Protein AF-A0A7D7A2U0-F1 (afdb_monomer)

Secondary structure (DSSP, 8-state):
-EEETTEEE-EEEEEEEEE-TTTS-EEEEEEEEESSSPPPPPPSS-EEEE--TTS--EEEEEEEE-TTS-EEEEEESS-SS--------

Mean predicted aligned error: 6.89 Å

Structure (mmCIF, N/CA/C/O backbone):
data_AF-A0A7D7A2U0-F1
#
_entry.id   AF-A0A7D7A2U0-F1
#
loop_
_atom_site.group_PDB
_atom_site.id
_atom_site.type_symbol
_atom_site.label_atom_id
_atom_site.label_alt_id
_atom_site.label_comp_id
_atom_site.label_asym_id
_atom_site.label_entity_id
_atom_site.label_seq_id
_atom_site.pdbx_PDB_ins_code
_atom_site.Cartn_x
_atom_site.Cartn_y
_atom_site.Cartn_z
_atom_site.occupancy
_atom_site.B_iso_or_equiv
_atom_site.auth_seq_id
_atom_site.auth_comp_id
_atom_site.auth_asym_id
_atom_site.auth_atom_id
_atom_site.pdbx_PDB_model_num
ATOM 1 N N . MET A 1 1 ? -7.459 -9.442 -1.882 1.00 86.38 1 MET A N 1
ATOM 2 C CA . MET A 1 1 ? -7.419 -9.658 -0.427 1.00 86.38 1 MET A CA 1
ATOM 3 C C . MET A 1 1 ? -6.385 -8.728 0.163 1.00 86.38 1 MET A C 1
ATOM 5 O O . MET A 1 1 ? -5.280 -8.651 -0.365 1.00 86.38 1 MET A O 1
ATOM 9 N N . LEU A 1 2 ? -6.777 -7.980 1.184 1.00 88.69 2 LEU A N 1
ATOM 10 C CA . LEU A 1 2 ? -5.895 -7.124 1.958 1.00 88.69 2 LEU A CA 1
ATOM 11 C C . LEU A 1 2 ? -5.631 -7.818 3.289 1.00 88.69 2 LEU A C 1
ATOM 13 O O . LEU A 1 2 ? -6.575 -8.085 4.027 1.00 88.69 2 LEU A O 1
ATOM 17 N N . ASP A 1 3 ? -4.368 -8.103 3.557 1.00 89.44 3 ASP A N 1
ATOM 18 C CA . ASP A 1 3 ? -3.887 -8.631 4.825 1.00 89.44 3 ASP A CA 1
ATOM 19 C C . ASP A 1 3 ? -3.283 -7.476 5.629 1.00 89.44 3 ASP A C 1
ATOM 21 O O . ASP A 1 3 ? -2.341 -6.801 5.202 1.00 89.44 3 ASP A O 1
ATOM 25 N N . ALA A 1 4 ? -3.902 -7.193 6.766 1.00 86.31 4 ALA A N 1
ATOM 26 C CA . ALA A 1 4 ? -3.443 -6.238 7.755 1.00 86.31 4 ALA A CA 1
ATOM 27 C C . ALA A 1 4 ? -3.185 -6.994 9.065 1.00 86.31 4 ALA A C 1
ATOM 29 O O . ALA A 1 4 ? -3.804 -8.030 9.308 1.00 86.31 4 ALA A O 1
ATOM 30 N N . PRO A 1 5 ? -2.29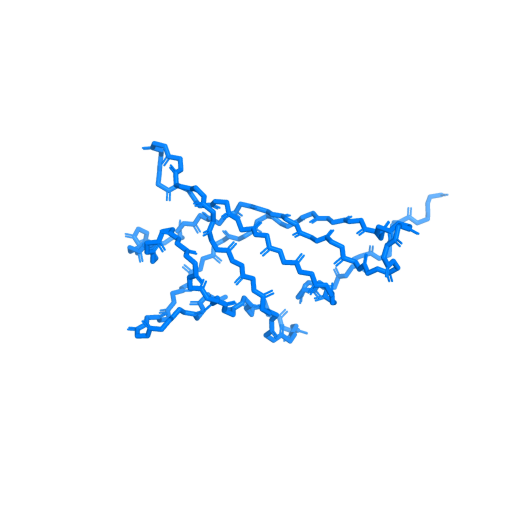5 -6.502 9.943 1.00 82.00 5 PRO A N 1
ATOM 31 C CA . PRO A 1 5 ? -1.985 -7.192 11.191 1.00 82.00 5 PRO A CA 1
ATOM 32 C C . PRO A 1 5 ? -3.256 -7.448 12.019 1.00 82.00 5 PRO A C 1
ATOM 34 O O . PRO A 1 5 ? -3.832 -6.526 12.593 1.00 82.00 5 PRO A O 1
ATOM 37 N N . GLY A 1 6 ? -3.679 -8.715 12.072 1.00 80.19 6 GLY A N 1
ATOM 38 C CA . GLY A 1 6 ? -4.872 -9.165 12.794 1.00 80.19 6 GLY A CA 1
ATOM 39 C C . GLY A 1 6 ? -6.189 -9.135 12.008 1.00 80.19 6 GLY A C 1
ATOM 40 O O . GLY A 1 6 ? -7.224 -9.411 12.610 1.00 80.19 6 GLY A O 1
ATOM 41 N N . CYS A 1 7 ? -6.185 -8.817 10.706 1.00 83.44 7 CYS A N 1
ATOM 42 C CA . CYS A 1 7 ? -7.397 -8.796 9.885 1.00 83.44 7 CYS A CA 1
ATOM 43 C C . CYS A 1 7 ? -7.113 -9.045 8.391 1.00 83.44 7 CYS A C 1
ATOM 45 O O . CYS A 1 7 ? -6.353 -8.308 7.764 1.00 83.44 7 CYS A O 1
ATOM 47 N N . GLU A 1 8 ? -7.795 -10.031 7.804 1.00 87.25 8 GLU A N 1
ATOM 48 C CA . GLU A 1 8 ? -7.789 -10.303 6.362 1.00 87.25 8 GLU A CA 1
ATOM 49 C C . GLU A 1 8 ? -9.159 -9.977 5.767 1.00 87.25 8 GLU A C 1
ATOM 51 O O . GLU A 1 8 ? -10.180 -10.521 6.191 1.00 87.25 8 GLU A O 1
ATOM 56 N N . VAL A 1 9 ? -9.195 -9.087 4.771 1.00 88.31 9 VAL A N 1
ATOM 57 C CA . VAL A 1 9 ? -10.455 -8.577 4.210 1.00 88.31 9 VAL A CA 1
ATOM 58 C C . VAL A 1 9 ? -10.457 -8.645 2.685 1.00 88.31 9 VAL A C 1
ATOM 60 O O . VAL A 1 9 ? -9.469 -8.336 2.005 1.00 88.31 9 VAL A O 1
ATOM 63 N N . LEU A 1 10 ? -11.598 -9.036 2.115 1.00 88.94 10 LEU A N 1
ATOM 64 C CA . LEU A 1 10 ? -11.839 -8.926 0.681 1.00 88.94 10 LEU A CA 1
ATOM 65 C C . LEU A 1 10 ? -12.194 -7.485 0.322 1.00 88.94 10 LEU A C 1
ATOM 67 O O . LEU A 1 10 ? -13.131 -6.888 0.846 1.00 88.94 10 LEU A O 1
ATOM 71 N N . VAL A 1 11 ? -11.399 -6.926 -0.582 1.00 88.75 11 VAL A N 1
ATOM 72 C CA . VAL A 1 11 ? -11.473 -5.522 -0.964 1.00 88.75 11 VAL A CA 1
ATOM 73 C C . VAL A 1 11 ? -11.356 -5.392 -2.472 1.00 88.75 11 VAL A C 1
ATOM 75 O O . VAL A 1 11 ? -10.625 -6.149 -3.120 1.00 88.75 11 VAL A O 1
ATOM 78 N N . ALA A 1 12 ? -12.045 -4.398 -3.015 1.00 89.00 12 ALA A N 1
ATOM 79 C CA . ALA A 1 12 ? -11.879 -3.955 -4.383 1.00 89.00 12 ALA A CA 1
ATOM 80 C C . ALA A 1 12 ? -10.777 -2.896 -4.408 1.00 89.00 12 ALA A C 1
ATOM 82 O O . ALA A 1 1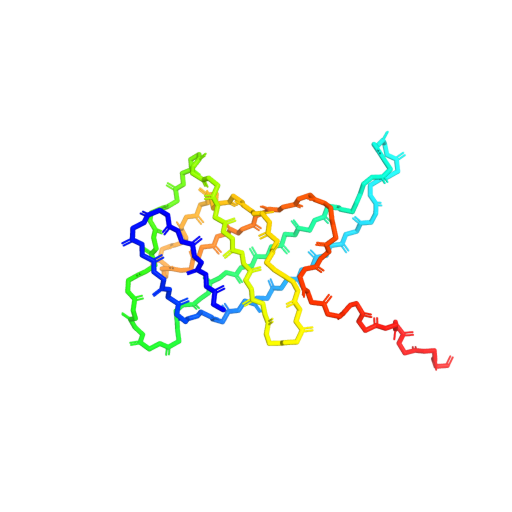2 ? -10.811 -1.933 -3.646 1.00 89.00 12 ALA A O 1
ATOM 83 N N . VAL A 1 13 ? -9.786 -3.067 -5.279 1.00 87.31 13 VAL A N 1
ATOM 84 C CA . VAL A 1 13 ? -8.672 -2.124 -5.402 1.00 87.31 13 VAL A CA 1
ATOM 85 C C . VAL A 1 13 ? -8.576 -1.593 -6.818 1.00 87.31 13 VAL A C 1
ATOM 87 O O . VAL A 1 13 ? -8.688 -2.341 -7.786 1.00 87.31 13 VAL A O 1
ATOM 90 N N . ARG A 1 14 ? -8.336 -0.289 -6.938 1.00 87.81 14 ARG A N 1
ATOM 91 C CA . ARG A 1 14 ? -7.939 0.352 -8.193 1.00 87.81 14 ARG A CA 1
ATOM 92 C C . ARG A 1 14 ? -6.523 0.858 -8.035 1.00 87.81 14 ARG A C 1
ATOM 94 O O . ARG A 1 14 ? -6.295 1.826 -7.312 1.00 87.81 14 ARG A O 1
ATOM 101 N N . LEU A 1 15 ? -5.593 0.175 -8.687 1.00 86.69 15 LEU A N 1
ATOM 102 C CA . LEU A 1 15 ? -4.166 0.446 -8.605 1.00 86.69 15 LEU A CA 1
ATOM 103 C C . LEU A 1 15 ? -3.685 1.103 -9.895 1.00 86.69 15 LEU A C 1
ATOM 105 O O . LEU A 1 15 ? -4.127 0.759 -10.986 1.00 86.69 15 LEU A O 1
ATOM 109 N N . ASN A 1 16 ? -2.771 2.047 -9.743 1.00 86.88 16 ASN A N 1
ATOM 110 C CA . ASN A 1 16 ? -2.018 2.695 -10.803 1.00 86.88 16 ASN A CA 1
ATOM 111 C C . ASN A 1 16 ? -0.558 2.752 -10.359 1.00 86.88 16 ASN A C 1
ATOM 113 O O . ASN A 1 16 ? -0.256 2.645 -9.173 1.00 86.88 16 ASN A O 1
ATOM 117 N N . GLY A 1 17 ? 0.370 2.928 -11.285 1.00 86.88 17 GLY A N 1
ATOM 118 C CA . GLY A 1 17 ? 1.767 3.088 -10.917 1.00 86.88 17 GLY A CA 1
ATOM 119 C C . GLY A 1 17 ? 2.627 3.512 -12.085 1.00 86.88 17 GLY A C 1
ATOM 120 O O . GLY A 1 17 ? 2.194 3.477 -13.236 1.00 86.88 17 GLY A O 1
ATOM 121 N N . HIS A 1 18 ? 3.843 3.926 -11.763 1.00 86.81 18 HIS A N 1
ATOM 122 C CA . HIS A 1 18 ? 4.864 4.301 -12.726 1.00 86.81 18 HIS A CA 1
ATOM 123 C C . HIS A 1 18 ? 6.247 3.851 -12.253 1.00 86.81 18 HIS A C 1
ATOM 125 O O . HIS A 1 18 ? 6.474 3.622 -11.066 1.00 86.81 18 HIS A O 1
ATOM 131 N N . LEU A 1 19 ? 7.184 3.714 -13.189 1.00 85.38 19 LEU A N 1
ATOM 132 C CA . LEU A 1 19 ? 8.590 3.566 -12.840 1.00 85.38 19 LEU A CA 1
ATOM 133 C C . LEU A 1 19 ? 9.134 4.948 -12.479 1.00 85.38 19 LEU A C 1
ATOM 135 O O . LEU A 1 19 ? 9.127 5.842 -13.325 1.00 85.38 19 LEU A O 1
ATOM 139 N N . ASP A 1 20 ? 9.577 5.116 -11.240 1.00 84.44 20 ASP A N 1
ATOM 140 C CA . ASP A 1 20 ? 10.217 6.346 -10.804 1.00 84.44 20 ASP A CA 1
ATOM 141 C C . ASP A 1 20 ? 11.681 6.341 -11.298 1.00 84.44 20 ASP A C 1
ATOM 143 O O . ASP A 1 20 ? 12.452 5.434 -10.964 1.00 84.44 20 ASP A O 1
ATOM 147 N N . PRO A 1 21 ? 12.087 7.305 -12.146 1.00 82.56 21 PRO A N 1
ATOM 148 C CA . PRO A 1 21 ? 13.442 7.359 -12.689 1.00 82.56 21 PRO A CA 1
ATOM 149 C C . PRO A 1 21 ? 14.489 7.814 -11.661 1.00 82.56 21 PRO A C 1
ATOM 151 O O . PRO A 1 21 ? 15.682 7.687 -11.928 1.00 82.56 21 PRO A O 1
ATOM 154 N N . ILE A 1 22 ? 14.069 8.361 -10.516 1.00 84.38 22 ILE A N 1
ATOM 155 C CA . ILE A 1 22 ? 14.955 8.881 -9.470 1.00 84.38 22 ILE A CA 1
ATOM 156 C C . ILE A 1 22 ? 15.571 7.725 -8.683 1.00 84.38 22 ILE A C 1
ATOM 158 O O . ILE A 1 22 ? 16.777 7.721 -8.438 1.00 84.38 22 ILE A O 1
ATOM 162 N N . ASP A 1 23 ? 14.758 6.743 -8.292 1.00 86.00 23 ASP A N 1
ATOM 163 C CA . ASP A 1 23 ? 15.210 5.589 -7.507 1.00 86.00 23 ASP A CA 1
ATOM 164 C C . ASP A 1 23 ? 15.218 4.267 -8.295 1.00 86.00 23 ASP A C 1
ATOM 166 O O . ASP A 1 23 ? 15.720 3.254 -7.798 1.00 86.00 23 ASP A O 1
ATOM 170 N N . GLY A 1 24 ? 14.700 4.275 -9.529 1.00 85.75 24 GLY A N 1
ATOM 171 C CA . GLY A 1 24 ? 14.627 3.111 -10.408 1.00 85.75 24 GLY A CA 1
ATOM 172 C C . GLY A 1 24 ? 13.613 2.061 -9.952 1.00 85.75 24 GLY A C 1
ATOM 173 O O . GLY A 1 24 ? 13.701 0.905 -10.375 1.00 85.75 24 GLY A O 1
ATOM 174 N N . ARG A 1 25 ? 12.678 2.417 -9.063 1.00 86.81 25 ARG A N 1
ATOM 175 C CA . ARG A 1 25 ? 11.674 1.498 -8.516 1.00 86.81 25 ARG A CA 1
ATOM 176 C C . ARG A 1 25 ? 10.303 1.805 -9.088 1.00 86.81 25 ARG A C 1
ATOM 178 O O . ARG A 1 25 ? 9.996 2.919 -9.492 1.00 86.81 25 ARG A O 1
ATOM 185 N N . PHE A 1 26 ? 9.448 0.792 -9.133 1.00 85.88 26 PHE A N 1
ATOM 186 C CA . PHE A 1 26 ? 8.067 0.989 -9.550 1.00 85.88 26 PHE A CA 1
ATOM 187 C C . PHE A 1 26 ? 7.255 1.489 -8.356 1.00 85.88 26 PHE A C 1
ATOM 189 O O . PHE A 1 26 ? 7.079 0.770 -7.375 1.00 85.88 26 PHE A O 1
ATOM 196 N N . HIS A 1 27 ? 6.803 2.735 -8.409 1.00 89.56 27 HIS A N 1
ATOM 197 C CA . HIS A 1 27 ? 5.941 3.319 -7.389 1.00 89.56 27 HIS A CA 1
ATOM 198 C C . HIS A 1 27 ? 4.506 3.150 -7.839 1.00 89.56 27 HIS A C 1
ATOM 200 O O . HIS A 1 27 ? 4.113 3.596 -8.919 1.00 89.56 27 HIS A O 1
ATOM 206 N N . TRP A 1 28 ? 3.715 2.488 -7.009 1.00 90.00 28 TRP A N 1
ATOM 207 C CA . TRP A 1 28 ? 2.311 2.256 -7.275 1.00 90.00 28 TRP A CA 1
ATOM 208 C C . TRP A 1 28 ? 1.462 2.811 -6.143 1.00 90.00 28 TRP A C 1
ATOM 210 O O . TRP A 1 28 ? 1.853 2.887 -4.980 1.00 90.00 28 TRP A O 1
ATOM 220 N N . TYR A 1 29 ? 0.271 3.247 -6.501 1.00 90.75 29 TYR A N 1
ATOM 221 C CA . TYR A 1 29 ? -0.692 3.823 -5.591 1.00 90.75 29 TYR A CA 1
ATOM 222 C C . TYR A 1 29 ? -2.091 3.499 -6.077 1.00 90.75 29 TYR A C 1
ATOM 224 O O . TYR A 1 29 ? -2.337 3.222 -7.249 1.00 90.75 29 TYR A O 1
ATOM 232 N N . GLY A 1 30 ? -3.046 3.547 -5.170 1.00 90.44 30 GLY A N 1
ATOM 233 C CA . GLY A 1 30 ? -4.407 3.237 -5.524 1.00 90.44 30 GLY A CA 1
ATOM 234 C C . GLY A 1 30 ? -5.391 3.570 -4.439 1.00 90.44 30 GLY A C 1
ATOM 235 O O . GLY A 1 30 ? -5.060 4.175 -3.416 1.00 90.44 30 GLY A O 1
ATOM 236 N N . ARG A 1 31 ? -6.621 3.151 -4.698 1.00 91.44 31 ARG A N 1
ATOM 237 C CA . ARG A 1 31 ? -7.725 3.266 -3.761 1.00 91.44 31 ARG A CA 1
ATOM 238 C C . ARG A 1 31 ? -8.298 1.886 -3.478 1.00 91.44 31 ARG A C 1
ATOM 240 O O . ARG A 1 31 ? -8.392 1.060 -4.387 1.00 91.44 31 ARG A O 1
ATOM 247 N N . VAL A 1 32 ? -8.627 1.655 -2.219 1.00 90.19 32 VAL A N 1
ATOM 248 C CA . VAL A 1 32 ? -9.153 0.411 -1.673 1.00 90.19 32 VAL A CA 1
ATOM 249 C C . VAL A 1 32 ? -10.561 0.683 -1.167 1.00 90.19 32 VAL A C 1
ATOM 251 O O . VAL A 1 32 ? -10.754 1.558 -0.327 1.00 90.19 32 VAL A O 1
ATOM 254 N N . SER A 1 33 ? -11.516 -0.090 -1.661 1.00 89.25 33 SER A N 1
ATOM 255 C CA . SER A 1 33 ? -12.931 -0.021 -1.311 1.00 89.25 33 SER A CA 1
ATOM 256 C C . SER A 1 33 ? -13.379 -1.366 -0.746 1.00 89.25 33 SER A C 1
ATOM 258 O O . SER A 1 33 ? -12.968 -2.427 -1.225 1.00 89.25 33 SER A O 1
ATOM 260 N N . THR A 1 34 ? -14.232 -1.348 0.272 1.00 84.50 34 THR A N 1
ATOM 261 C CA . THR A 1 34 ? -14.832 -2.576 0.808 1.00 84.50 34 THR A CA 1
ATOM 262 C C . THR A 1 34 ? -15.887 -3.119 -0.158 1.00 84.50 34 THR A C 1
ATOM 264 O O . THR A 1 34 ? -16.631 -2.343 -0.753 1.00 84.50 34 THR A O 1
ATOM 267 N N . THR A 1 35 ? -15.924 -4.438 -0.371 1.00 77.44 35 THR A N 1
ATOM 268 C CA . THR A 1 35 ? -16.881 -5.061 -1.314 1.00 77.44 35 THR A CA 1
ATOM 269 C C . THR A 1 35 ? -18.182 -5.479 -0.624 1.00 77.44 35 THR A C 1
ATOM 271 O O . THR A 1 35 ? -19.250 -5.319 -1.204 1.00 77.44 35 THR A O 1
ATOM 274 N N . ASP A 1 36 ? -18.110 -5.911 0.637 1.00 74.19 36 ASP A N 1
ATOM 275 C CA . ASP A 1 36 ? -19.249 -6.471 1.386 1.00 74.19 36 ASP A CA 1
ATOM 276 C C . ASP A 1 36 ? -19.616 -5.646 2.633 1.00 74.19 36 ASP A C 1
ATOM 278 O O . ASP A 1 36 ? -20.208 -6.151 3.583 1.00 74.19 36 ASP A O 1
ATOM 282 N N . GLY A 1 37 ? -19.215 -4.370 2.678 1.00 67.31 37 GLY A N 1
ATOM 283 C CA . GLY A 1 37 ? -19.387 -3.536 3.875 1.00 67.31 37 GLY A CA 1
ATOM 284 C C . GLY A 1 37 ? -18.506 -3.968 5.052 1.00 67.31 37 GLY A C 1
ATOM 285 O O . GLY A 1 37 ? -18.707 -3.508 6.173 1.00 67.31 37 GLY A O 1
ATOM 286 N N . ALA A 1 38 ? -17.523 -4.836 4.799 1.00 75.75 38 ALA A N 1
ATOM 287 C CA . ALA A 1 38 ? -16.502 -5.209 5.762 1.00 75.75 38 ALA A CA 1
ATOM 288 C C . ALA A 1 38 ? -15.710 -3.975 6.214 1.00 75.75 38 ALA A C 1
ATOM 290 O O . ALA A 1 38 ? -15.412 -3.087 5.404 1.00 75.75 38 ALA A O 1
ATOM 291 N N . GLU A 1 39 ? -15.358 -3.940 7.496 1.00 77.94 39 GLU A N 1
ATOM 292 C CA . GLU 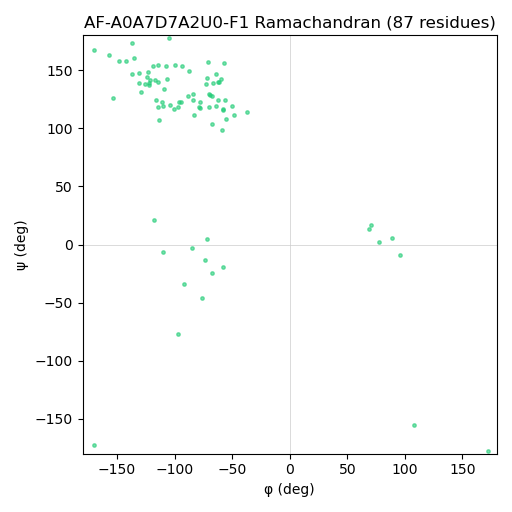A 1 39 ? -14.572 -2.854 8.060 1.00 77.94 39 GLU A CA 1
ATOM 293 C C . GLU A 1 39 ? -13.145 -2.925 7.519 1.00 77.94 39 GLU A C 1
ATOM 295 O O . GLU A 1 39 ? -12.425 -3.912 7.679 1.00 77.94 39 GLU A O 1
ATOM 300 N N . LEU A 1 40 ? -12.752 -1.871 6.814 1.00 83.50 40 LEU A N 1
ATOM 301 C CA . LEU A 1 40 ? -11.390 -1.735 6.337 1.00 83.50 40 LEU A CA 1
ATOM 302 C C . LEU A 1 40 ? -10.468 -1.429 7.535 1.00 83.50 40 LEU A C 1
ATOM 304 O O . LEU A 1 40 ? -10.851 -0.640 8.405 1.00 83.50 40 LEU A O 1
ATOM 308 N N . PRO A 1 41 ? -9.233 -1.956 7.563 1.00 85.50 41 PRO A N 1
ATOM 309 C CA . PRO A 1 41 ? -8.274 -1.657 8.628 1.00 85.50 41 PRO A CA 1
ATOM 310 C C . PRO A 1 41 ? -8.009 -0.151 8.739 1.00 85.50 41 PRO A C 1
ATOM 312 O O . PRO A 1 41 ? -8.217 0.602 7.785 1.00 85.50 41 PRO A O 1
ATOM 315 N N . GLU A 1 42 ? -7.572 0.319 9.904 1.00 82.88 42 GLU A N 1
ATOM 316 C CA . GLU A 1 42 ? -7.293 1.744 10.080 1.00 82.88 42 GLU A CA 1
ATOM 317 C C . GLU A 1 42 ? -6.104 2.209 9.220 1.00 82.88 42 GLU A C 1
ATOM 319 O O . GLU A 1 42 ? -5.104 1.491 9.106 1.00 82.88 42 GLU A O 1
ATOM 324 N N . PRO A 1 43 ? -6.191 3.405 8.603 1.00 83.38 43 PRO A N 1
ATOM 325 C CA . PRO A 1 43 ? -5.043 4.010 7.945 1.00 83.38 43 PRO A CA 1
ATOM 326 C C . PRO A 1 43 ? -3.938 4.277 8.971 1.00 83.38 43 PRO A C 1
ATOM 328 O O . PRO A 1 43 ? -4.201 4.724 10.088 1.00 83.38 43 PRO A O 1
ATOM 331 N N . GLY A 1 44 ? -2.684 4.030 8.603 1.00 74.44 44 GLY A N 1
ATOM 332 C CA . GLY A 1 44 ? -1.579 4.210 9.533 1.00 74.44 44 GLY A CA 1
ATOM 333 C C . GLY A 1 44 ? -0.250 3.705 8.997 1.00 74.44 44 GLY A C 1
ATOM 334 O O . GLY A 1 44 ? -0.135 3.201 7.885 1.00 74.44 44 GLY A O 1
ATOM 335 N N . ARG A 1 45 ? 0.792 3.799 9.828 1.00 66.44 45 ARG A N 1
ATOM 336 C CA . ARG A 1 45 ? 2.155 3.358 9.471 1.00 66.44 45 ARG A CA 1
ATOM 337 C C . ARG A 1 45 ? 2.319 1.832 9.406 1.00 66.44 45 ARG A C 1
ATOM 339 O O . ARG A 1 45 ? 3.440 1.356 9.248 1.00 66.44 45 ARG A O 1
ATOM 346 N N . GLY A 1 46 ? 1.236 1.074 9.570 1.00 77.06 46 GLY A N 1
ATOM 347 C CA . GLY A 1 46 ? 1.246 -0.376 9.446 1.00 77.06 46 GLY A CA 1
ATOM 348 C C . GLY A 1 46 ? 1.469 -0.788 7.995 1.00 77.06 46 GLY A C 1
ATOM 349 O O . GLY A 1 46 ? 0.773 -0.320 7.094 1.00 77.06 46 GLY A O 1
ATOM 350 N N . GLN A 1 47 ? 2.444 -1.666 7.774 1.00 85.88 47 GLN A N 1
ATOM 351 C CA . GLN A 1 47 ? 2.597 -2.339 6.493 1.00 85.88 47 GLN A CA 1
ATOM 352 C C . GLN A 1 47 ? 1.440 -3.328 6.320 1.00 85.88 47 GLN A C 1
ATOM 354 O O . GLN A 1 47 ? 1.171 -4.131 7.212 1.00 85.88 47 GLN A O 1
ATOM 359 N N . VAL A 1 48 ? 0.777 -3.261 5.172 1.00 89.69 48 VAL A N 1
ATOM 360 C CA . VAL A 1 48 ? -0.271 -4.194 4.752 1.00 89.69 48 VAL A CA 1
ATOM 361 C C . VAL A 1 48 ? 0.198 -4.969 3.532 1.00 89.69 48 VAL A C 1
ATOM 363 O O . VAL A 1 48 ? 1.027 -4.481 2.760 1.00 89.69 48 VAL A O 1
ATOM 366 N N . PHE A 1 49 ? -0.338 -6.165 3.329 1.00 90.19 49 PHE A N 1
ATOM 367 C CA . PHE A 1 49 ? -0.066 -6.966 2.145 1.00 90.19 49 PHE A CA 1
ATOM 368 C C . PHE A 1 49 ? -1.304 -7.031 1.265 1.00 90.19 49 PHE A C 1
ATOM 370 O O . PHE A 1 49 ? -2.366 -7.511 1.657 1.00 90.19 49 PHE A O 1
ATOM 377 N N . LEU A 1 50 ? -1.167 -6.535 0.042 1.00 88.69 50 LEU A N 1
ATOM 378 C CA . LEU A 1 50 ? -2.212 -6.617 -0.958 1.00 88.69 50 LEU A CA 1
ATOM 379 C C . LEU A 1 50 ? -1.944 -7.806 -1.873 1.00 88.69 50 LEU A C 1
ATOM 381 O O . LEU A 1 50 ? -0.945 -7.837 -2.588 1.00 88.69 50 LEU A O 1
ATOM 385 N N . THR A 1 51 ? -2.873 -8.754 -1.876 1.00 87.56 51 THR A N 1
ATOM 386 C CA . THR A 1 51 ? -2.838 -9.934 -2.740 1.00 87.56 51 THR A CA 1
ATOM 387 C C . THR A 1 51 ? -4.001 -9.869 -3.716 1.00 87.56 51 THR A C 1
ATOM 389 O O . THR A 1 51 ? -5.167 -9.872 -3.310 1.00 87.56 51 THR A O 1
ATOM 392 N N . VAL A 1 52 ? -3.710 -9.814 -5.012 1.00 83.19 52 VAL A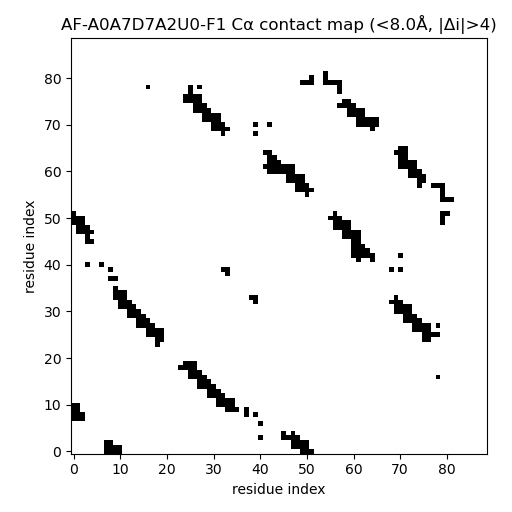 N 1
ATOM 393 C CA . VAL A 1 52 ? -4.728 -9.926 -6.068 1.00 83.19 52 VAL A CA 1
ATOM 394 C C . VAL A 1 52 ? -4.754 -11.345 -6.642 1.00 83.19 52 VAL A C 1
ATOM 396 O O . VAL A 1 52 ? -3.743 -12.047 -6.572 1.00 83.19 52 VAL A O 1
ATOM 399 N N . PRO A 1 53 ? -5.892 -11.800 -7.197 1.00 79.06 53 PRO A N 1
ATOM 400 C CA . PRO A 1 53 ? -5.994 -13.135 -7.780 1.00 79.06 53 PRO A CA 1
ATOM 401 C C . PRO A 1 53 ? -4.940 -13.360 -8.872 1.00 79.06 53 PRO A C 1
ATOM 403 O O . PRO A 1 53 ? -4.857 -12.585 -9.821 1.00 79.06 53 PRO A O 1
ATOM 406 N N . GLY A 1 54 ? -4.131 -14.413 -8.732 1.00 74.62 54 GLY A N 1
ATOM 407 C CA . GLY A 1 54 ? -3.049 -14.734 -9.673 1.00 74.62 54 GLY A CA 1
ATOM 408 C C . GLY A 1 54 ? -1.782 -13.879 -9.530 1.00 74.62 54 GLY A C 1
ATOM 409 O O . GLY A 1 54 ? -0.849 -14.064 -10.306 1.00 74.62 54 GLY A O 1
ATOM 410 N N . GLY A 1 55 ? -1.740 -12.968 -8.555 1.00 74.75 55 GLY A N 1
ATOM 411 C CA . GLY A 1 55 ? -0.572 -12.158 -8.219 1.00 74.75 55 GLY A CA 1
ATOM 412 C C . GLY A 1 55 ? 0.126 -12.614 -6.937 1.00 74.75 55 GLY A C 1
ATOM 413 O O . GLY A 1 55 ? -0.316 -13.529 -6.242 1.00 74.75 55 GLY A O 1
ATOM 414 N N . HIS A 1 56 ? 1.224 -11.938 -6.614 1.00 80.31 56 HIS A N 1
ATOM 415 C CA . HIS A 1 56 ? 1.970 -12.127 -5.369 1.00 80.31 56 HIS A CA 1
ATOM 416 C C . HIS A 1 56 ? 1.485 -11.122 -4.309 1.00 80.31 56 HIS A C 1
ATOM 418 O O . HIS A 1 56 ? 1.016 -10.041 -4.677 1.00 80.31 56 HIS A O 1
ATOM 424 N N . PRO A 1 57 ? 1.617 -11.430 -3.006 1.00 85.19 57 PRO A N 1
ATOM 425 C CA . PRO A 1 57 ? 1.389 -10.450 -1.951 1.00 85.19 57 PRO A CA 1
ATOM 426 C C . PRO A 1 57 ? 2.415 -9.315 -2.056 1.00 85.19 57 PRO A C 1
ATOM 428 O O . PRO A 1 57 ? 3.619 -9.544 -1.927 1.00 85.19 57 PRO A O 1
ATOM 431 N N . THR A 1 58 ? 1.944 -8.084 -2.254 1.00 87.56 58 THR A N 1
ATOM 432 C CA . THR A 1 58 ? 2.809 -6.898 -2.303 1.00 87.56 58 THR A CA 1
ATOM 433 C C . THR A 1 58 ? 2.609 -6.038 -1.065 1.00 87.56 58 THR A C 1
ATOM 435 O O . THR A 1 58 ? 1.483 -5.732 -0.675 1.00 87.56 58 THR A O 1
ATOM 438 N N . ALA A 1 59 ? 3.721 -5.614 -0.468 1.00 89.06 59 ALA A N 1
ATOM 439 C CA . ALA A 1 59 ? 3.724 -4.679 0.646 1.00 89.06 59 ALA A CA 1
ATOM 440 C C . ALA A 1 59 ? 3.244 -3.286 0.208 1.00 89.06 59 ALA A C 1
ATOM 442 O O . ALA A 1 59 ? 3.779 -2.694 -0.732 1.00 89.06 59 ALA A O 1
ATOM 443 N N . GLY A 1 60 ? 2.265 -2.754 0.928 1.00 89.75 60 GLY A N 1
ATOM 444 C CA . GLY A 1 60 ? 1.773 -1.393 0.797 1.00 89.75 60 GLY A CA 1
ATOM 445 C C . GLY A 1 60 ? 1.550 -0.752 2.161 1.00 89.75 60 GLY A C 1
ATOM 446 O O . GLY A 1 60 ? 1.666 -1.390 3.206 1.00 89.75 60 GLY A O 1
ATOM 447 N N . VAL A 1 61 ? 1.230 0.532 2.144 1.00 90.88 61 VAL A N 1
ATOM 448 C CA . VAL A 1 61 ? 0.909 1.332 3.324 1.00 90.88 61 VAL A CA 1
ATOM 449 C C . VAL A 1 61 ? -0.401 2.058 3.067 1.00 90.88 61 VAL A C 1
ATOM 451 O O . VAL A 1 61 ? -0.584 2.674 2.012 1.00 90.88 61 VAL A O 1
ATOM 454 N N . LEU A 1 62 ? -1.309 1.977 4.035 1.00 91.06 62 LEU A N 1
ATOM 455 C CA . LEU A 1 62 ? -2.578 2.696 4.017 1.00 91.06 62 LEU A CA 1
ATOM 456 C C . LEU A 1 62 ? -2.358 4.110 4.552 1.00 91.06 62 LEU A C 1
ATOM 458 O O . LEU A 1 62 ? -1.848 4.290 5.652 1.00 91.06 62 LEU A O 1
ATOM 462 N N . GLN A 1 63 ? -2.725 5.106 3.757 1.00 90.25 63 GLN A N 1
ATOM 463 C CA . GLN A 1 63 ? -2.416 6.511 4.016 1.00 90.25 63 GLN A CA 1
ATOM 464 C C . GLN 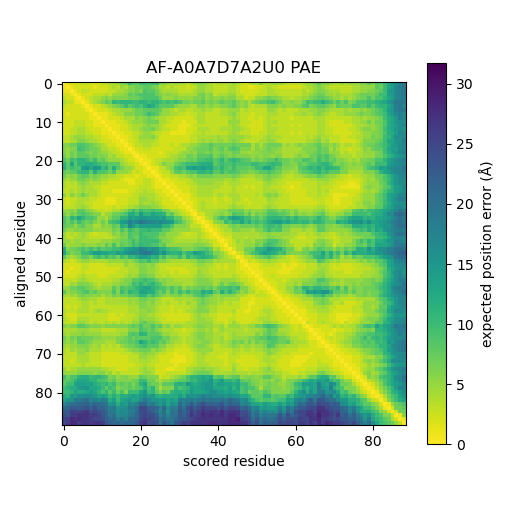A 1 63 ? -3.585 7.232 4.680 1.00 90.25 63 GLN A C 1
ATOM 466 O O . GLN A 1 63 ? -3.572 7.463 5.881 1.00 90.25 63 GLN A O 1
ATOM 471 N N . GLU A 1 64 ? -4.601 7.581 3.896 1.00 87.69 64 GLU A N 1
ATOM 472 C CA . GLU A 1 64 ? -5.765 8.336 4.352 1.00 87.69 64 GLU A CA 1
ATOM 473 C C . GLU A 1 64 ? -7.036 7.562 4.040 1.00 87.69 64 GLU A C 1
ATOM 475 O O . GLU A 1 64 ? -7.130 6.887 3.009 1.00 87.69 64 GLU A O 1
ATOM 480 N N . ARG A 1 65 ? -8.002 7.679 4.952 1.00 88.75 65 ARG A N 1
ATOM 481 C CA . ARG A 1 65 ? -9.377 7.240 4.746 1.00 88.75 65 ARG A CA 1
ATOM 482 C C . ARG A 1 65 ? -10.213 8.432 4.311 1.00 88.75 65 ARG A C 1
ATOM 484 O O . ARG A 1 65 ? -10.297 9.423 5.031 1.00 88.75 65 ARG A O 1
ATOM 491 N N . ASP A 1 66 ? -10.845 8.310 3.155 1.00 86.25 66 ASP A N 1
ATOM 492 C CA . ASP A 1 66 ? -11.811 9.279 2.663 1.00 86.25 66 ASP A CA 1
ATOM 493 C C . ASP A 1 66 ? -13.118 9.216 3.491 1.00 86.25 66 ASP A C 1
ATOM 495 O O . ASP A 1 66 ? -13.448 8.166 4.052 1.00 86.25 66 ASP A O 1
ATOM 499 N N . PRO A 1 67 ? -13.930 10.292 3.529 1.00 83.25 67 PRO A N 1
ATOM 500 C CA . PRO A 1 67 ? -15.200 10.328 4.272 1.00 83.25 67 PRO A CA 1
ATOM 501 C C . PRO A 1 67 ? -16.224 9.255 3.869 1.00 83.25 67 PRO A C 1
ATOM 503 O O . PRO A 1 67 ? -17.140 8.958 4.630 1.00 83.25 67 PRO A O 1
ATOM 506 N N . TRP A 1 68 ? -16.078 8.675 2.676 1.00 83.38 68 TRP A N 1
ATOM 507 C CA . TRP A 1 68 ? -16.914 7.583 2.169 1.00 83.38 68 TRP A CA 1
ATOM 508 C C . TRP A 1 68 ? -16.457 6.191 2.632 1.00 83.38 68 TRP A C 1
ATOM 510 O O . TRP A 1 68 ? -17.116 5.203 2.322 1.00 83.38 68 TRP A O 1
ATOM 520 N N . GLY A 1 69 ? -15.346 6.101 3.369 1.00 83.69 69 GLY A N 1
ATOM 521 C CA . GLY A 1 69 ? -14.787 4.850 3.887 1.00 83.69 69 GLY A CA 1
ATOM 522 C C . GLY A 1 69 ? -13.687 4.234 3.018 1.00 83.69 69 GLY A C 1
ATOM 523 O O . GLY A 1 69 ? -13.008 3.318 3.484 1.00 83.69 69 GLY A O 1
ATOM 524 N N . ASP A 1 70 ? -13.464 4.752 1.808 1.00 89.75 70 ASP A N 1
ATOM 525 C CA . ASP A 1 70 ? -12.366 4.333 0.932 1.00 89.75 70 ASP A CA 1
ATOM 526 C C . ASP A 1 70 ? -11.000 4.659 1.543 1.00 89.75 70 ASP A C 1
ATOM 528 O O . ASP A 1 70 ? -10.829 5.673 2.215 1.00 89.75 70 ASP A O 1
ATOM 532 N N . LEU A 1 71 ? -10.005 3.814 1.282 1.00 91.06 71 LEU A N 1
ATOM 533 C CA . LEU A 1 71 ? -8.634 4.020 1.737 1.00 91.06 71 LEU A CA 1
ATOM 534 C C . LEU A 1 71 ? -7.686 4.253 0.575 1.00 91.06 71 LEU A C 1
ATOM 536 O O . LEU A 1 71 ? -7.716 3.545 -0.433 1.00 91.06 71 LEU A O 1
ATOM 540 N N . ARG A 1 72 ? -6.754 5.182 0.753 1.00 91.31 72 ARG A N 1
ATOM 541 C CA . ARG A 1 72 ? -5.618 5.331 -0.150 1.00 91.31 72 ARG A CA 1
ATOM 542 C C . ARG A 1 72 ? -4.507 4.364 0.243 1.00 91.31 72 ARG A C 1
ATOM 544 O O . ARG A 1 72 ? -4.084 4.343 1.395 1.00 91.31 72 ARG A O 1
ATOM 551 N N . ILE A 1 73 ? -4.002 3.610 -0.727 1.00 90.38 73 ILE A N 1
ATOM 552 C CA . ILE A 1 73 ? -2.853 2.715 -0.559 1.00 90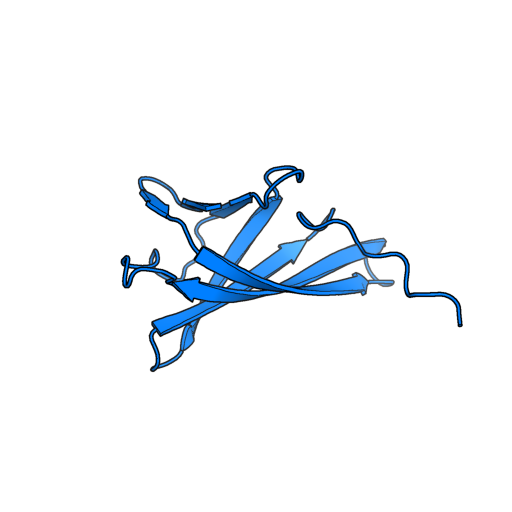.38 73 ILE A CA 1
ATOM 553 C C . ILE A 1 73 ? -1.700 3.175 -1.446 1.00 90.38 73 ILE A C 1
ATOM 555 O O . ILE A 1 73 ? -1.914 3.616 -2.577 1.00 90.38 73 ILE A O 1
ATOM 559 N N . VAL A 1 74 ? -0.480 3.070 -0.935 1.00 90.88 74 VAL A N 1
ATOM 560 C CA . VAL A 1 74 ? 0.753 3.299 -1.693 1.00 90.88 74 VAL A CA 1
ATOM 561 C C . VAL A 1 74 ? 1.713 2.145 -1.460 1.00 90.88 74 VAL A C 1
ATOM 563 O O . VAL A 1 74 ? 1.737 1.570 -0.376 1.00 90.88 74 VAL A O 1
ATOM 566 N N . GLY A 1 75 ? 2.521 1.812 -2.453 1.00 89.06 75 GLY A N 1
ATOM 567 C CA . GLY A 1 75 ? 3.563 0.811 -2.320 1.00 89.06 75 GLY A CA 1
ATOM 568 C C . GLY A 1 75 ? 4.667 1.007 -3.345 1.00 89.06 75 GLY A C 1
ATOM 569 O O . GLY A 1 75 ? 4.529 1.741 -4.323 1.00 89.06 75 GLY A O 1
ATOM 570 N N . ILE A 1 76 ? 5.800 0.369 -3.079 1.00 88.56 76 ILE A N 1
ATOM 571 C CA . ILE A 1 76 ? 7.007 0.465 -3.899 1.00 88.56 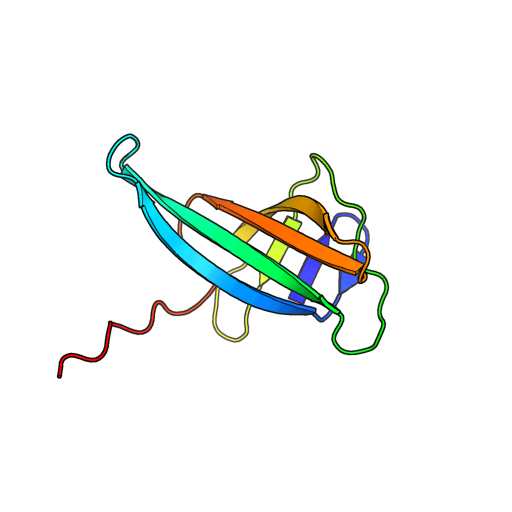76 ILE A CA 1
ATOM 572 C C . ILE A 1 76 ? 7.430 -0.951 -4.272 1.00 88.56 76 ILE A C 1
ATOM 574 O O . ILE A 1 76 ? 7.425 -1.852 -3.435 1.00 88.56 76 ILE A O 1
ATOM 578 N N . GLY A 1 77 ? 7.827 -1.140 -5.525 1.00 82.69 77 GLY A N 1
ATOM 579 C CA . GLY A 1 77 ? 8.276 -2.411 -6.076 1.00 82.69 77 GLY A CA 1
ATOM 580 C C . GLY A 1 77 ? 7.267 -3.017 -7.043 1.00 82.69 77 GLY A C 1
ATOM 581 O O . GLY A 1 77 ? 6.477 -2.313 -7.668 1.00 82.69 77 GLY A O 1
ATOM 582 N N . ALA A 1 78 ? 7.322 -4.339 -7.196 1.00 73.19 78 ALA A N 1
ATOM 583 C CA . ALA A 1 78 ? 6.513 -5.037 -8.183 1.00 73.19 78 ALA A CA 1
ATOM 584 C C . ALA A 1 78 ? 5.010 -4.856 -7.891 1.00 73.19 78 ALA A C 1
ATOM 586 O O . ALA A 1 78 ? 4.561 -5.169 -6.781 1.00 73.19 78 ALA A O 1
ATOM 587 N N . PRO A 1 79 ? 4.226 -4.357 -8.861 1.00 68.81 79 PRO A N 1
ATOM 588 C CA . PRO A 1 79 ? 2.793 -4.229 -8.684 1.00 68.81 79 PRO A CA 1
ATOM 589 C C . PRO A 1 79 ? 2.182 -5.619 -8.459 1.00 68.81 79 PRO A C 1
ATOM 591 O O . PRO A 1 79 ? 2.589 -6.583 -9.110 1.00 68.81 79 PRO A O 1
ATOM 594 N N . PRO A 1 80 ? 1.208 -5.742 -7.544 1.00 66.25 80 PRO A N 1
ATOM 595 C CA . PRO A 1 80 ? 0.563 -7.024 -7.276 1.00 66.25 80 PRO A CA 1
ATOM 596 C C . PRO A 1 80 ? -0.268 -7.507 -8.473 1.00 66.25 80 PRO A C 1
ATOM 598 O O . PRO A 1 80 ? -0.487 -8.704 -8.616 1.00 66.25 80 PRO A O 1
ATOM 601 N N . PHE A 1 81 ? -0.721 -6.597 -9.341 1.00 65.81 81 PHE A N 1
ATOM 602 C CA . PHE A 1 81 ? -1.520 -6.894 -10.528 1.00 65.81 81 PHE A CA 1
ATOM 603 C C . PHE A 1 81 ? -0.639 -7.200 -11.743 1.00 65.81 81 PHE A C 1
ATOM 605 O O . PHE A 1 81 ? 0.448 -6.627 -11.860 1.00 65.81 81 PHE A O 1
ATOM 612 N N . PRO A 1 82 ? -1.105 -8.056 -12.675 1.00 60.25 82 PRO A N 1
ATOM 613 C CA . PRO A 1 82 ? -0.480 -8.130 -13.982 1.00 60.25 82 PRO A CA 1
ATOM 614 C C . PRO A 1 82 ? -0.546 -6.728 -14.581 1.00 60.25 82 PRO A C 1
ATOM 616 O O . PRO A 1 82 ? -1.631 -6.189 -14.796 1.00 60.25 82 PRO A O 1
ATOM 619 N N . LEU A 1 83 ? 0.618 -6.117 -14.796 1.00 59.38 83 LEU A N 1
ATOM 620 C CA . LEU A 1 83 ? 0.725 -4.961 -15.668 1.00 59.38 83 LEU A CA 1
ATOM 621 C C . LEU A 1 83 ? 0.230 -5.456 -17.021 1.00 59.38 83 LEU A C 1
ATOM 623 O O . LEU A 1 83 ? 0.968 -6.161 -17.708 1.00 59.38 83 LEU A O 1
ATOM 627 N N . GLU A 1 84 ? -1.034 -5.191 -17.361 1.00 51.06 84 GLU A N 1
ATOM 628 C CA . GLU A 1 84 ? -1.489 -5.394 -18.728 1.00 51.06 84 GLU A CA 1
ATOM 629 C C . GLU A 1 84 ? -0.456 -4.683 -19.606 1.00 51.06 84 GLU A C 1
ATOM 631 O O . GLU A 1 84 ? -0.217 -3.485 -19.400 1.00 51.06 84 GLU A O 1
ATOM 636 N N . PRO A 1 85 ? 0.239 -5.397 -20.511 1.00 46.22 85 PRO A N 1
ATOM 637 C CA . PRO A 1 85 ? 1.073 -4.721 -21.478 1.00 46.22 85 PRO A CA 1
ATOM 638 C C . PRO A 1 85 ? 0.119 -3.794 -22.215 1.00 46.22 85 PRO A C 1
ATOM 640 O O . PRO A 1 85 ? -0.861 -4.263 -22.792 1.00 46.22 85 PRO A O 1
ATOM 643 N N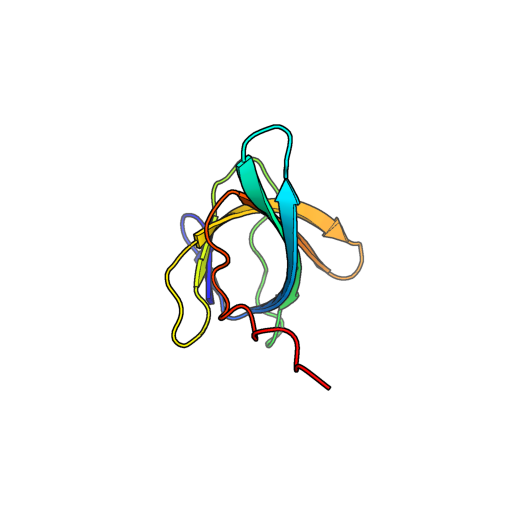 . SER A 1 86 ? 0.356 -2.487 -22.100 1.00 44.00 86 SER A N 1
ATOM 644 C CA . SER A 1 86 ? -0.389 -1.453 -22.811 1.00 44.00 86 SER A CA 1
ATOM 645 C C . SER A 1 86 ? -0.705 -1.973 -24.206 1.00 44.00 86 SER A C 1
ATOM 647 O O . SER A 1 86 ? 0.232 -2.256 -24.960 1.00 44.00 86 SER A O 1
ATOM 649 N N . ALA A 1 87 ? -1.993 -2.187 -24.495 1.00 42.66 87 ALA A N 1
ATOM 650 C CA . ALA A 1 87 ? -2.438 -2.717 -25.770 1.00 42.66 87 ALA A CA 1
ATOM 651 C C . ALA A 1 87 ? -1.749 -1.914 -26.877 1.00 42.66 87 ALA A C 1
ATOM 653 O O . ALA A 1 87 ? -1.961 -0.710 -27.012 1.00 42.66 87 ALA A O 1
ATOM 654 N N . THR A 1 88 ? -0.841 -2.575 -27.591 1.00 41.00 88 THR A N 1
ATOM 655 C CA . THR A 1 88 ? -0.231 -2.028 -28.798 1.00 41.00 88 THR A CA 1
ATOM 656 C C . THR A 1 88 ? -1.356 -1.964 -29.820 1.00 41.00 88 THR A C 1
ATOM 658 O O . THR A 1 88 ? -1.813 -3.007 -30.287 1.00 41.00 88 THR A O 1
ATOM 661 N N . GLY A 1 89 ? -1.868 -0.757 -30.052 1.00 48.28 89 GLY A N 1
ATOM 662 C CA . GLY A 1 89 ? -2.729 -0.437 -31.188 1.00 48.28 89 GLY A CA 1
ATOM 663 C C . GLY A 1 89 ? -1.902 -0.110 -32.418 1.00 48.28 89 GLY A C 1
ATOM 664 O O . GLY A 1 89 ? -0.776 0.409 -32.240 1.00 48.28 89 GLY A O 1
#

pLDDT: mean 81.3, std 12.0, range [41.0, 91.44]

InterPro domains:
  IPR032371 Domain of unknown function DUF4873 [PF16170] (2-82)

Radius of gyration: 13.29 Å; Cα contacts (8 Å, |Δi|>4): 185; chains: 1; bounding box: 35×25×44 Å

Nearest PDB structures (foldseek):
  6liy-assembly1_A  TM=3.937E-01  e=2.916E+00  Arabidopsis thaliana

Solvent-accessible surface area (backbone atoms only — not comparable to full-atom values): 5224 Å² total; per-residue (Å²): 61,40,40,40,94,94,48,78,43,71,50,48,72,52,76,49,68,47,74,38,84,88,82,73,39,32,40,33,37,33,42,39,35,62,70,80,76,54,85,72,80,80,56,39,96,56,71,28,33,38,32,42,94,96,40,52,75,25,64,28,33,36,62,49,65,47,98,87,68,34,31,33,36,38,34,69,44,76,69,29,59,83,76,71,73,75,79,85,125

Organism: NCBI:txid2755382

Sequence (89 aa):
MLDAPGCEVLVAVRLNGHLDPIDGRFHWYGRVSTTDGAELPEPGRGQVFLTVPGGHPTAGVLQERDPWGDLRIVGIGAPPFPLEPSATG

Foldseek 3Di:
DKAFVPDDADWDKDKDWDQDPVVRKIKMKTKIGHDPPDQDDDADPTWMWDADVPFDTF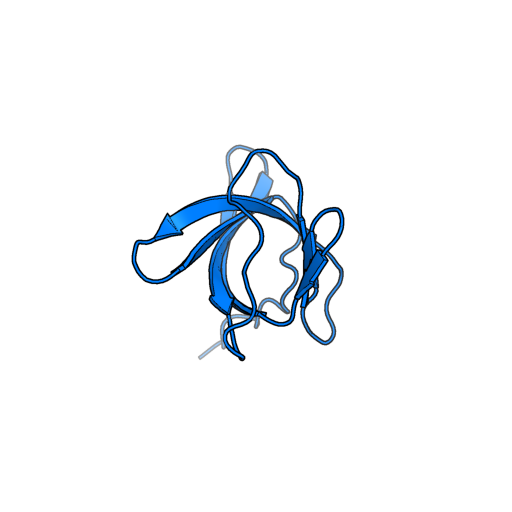TWGWHDQDPVRMTIIIGIHDDRDPPPPPPDD